Protein AF-A0A964Q7N0-F1 (afdb_monomer_lite)

Sequence (108 aa):
HGHFKLGGGPKVSVGGASQPEVTARIFEVAKAKNIVVQRGGAAGRTGTDTDAIFIKGGGIASGLVSLPIRYMHTTVEMTALKDLEQIAEIFAGFALSLKGNEVFAPQL

Secondary structure (DSSP, 8-state):
-TTSPTTS--EEEEBTTB-HHHHHHHHHHHHHTT---EEEE-SS--SSHHHHHHTGGG------EE--EESTTSSS-EE-HHHHHHHHHHHHHHHHH--S----PPP-

Structure (mmCIF, N/CA/C/O backbone):
data_AF-A0A964Q7N0-F1
#
_entry.id   AF-A0A964Q7N0-F1
#
loop_
_atom_site.group_PDB
_atom_site.id
_atom_site.type_symbol
_atom_site.label_atom_id
_atom_site.label_alt_id
_atom_site.label_comp_id
_atom_site.label_asym_id
_atom_site.label_entity_id
_atom_site.label_seq_id
_atom_site.pdbx_PDB_ins_code
_atom_site.Cartn_x
_atom_site.Cartn_y
_atom_site.Cartn_z
_atom_site.occupancy
_atom_site.B_iso_or_equiv
_atom_site.auth_seq_id
_atom_site.auth_comp_id
_atom_site.auth_asym_id
_atom_site.auth_atom_id
_atom_site.pdbx_PDB_model_num
ATOM 1 N N . HIS A 1 1 ? 1.869 9.586 13.236 1.00 57.66 1 HIS A N 1
ATOM 2 C CA . HIS A 1 1 ? 0.953 8.940 12.266 1.00 57.66 1 HIS A CA 1
ATOM 3 C C . HIS A 1 1 ? -0.530 8.945 12.704 1.00 57.66 1 HIS A C 1
ATOM 5 O O . HIS A 1 1 ? -1.277 8.047 12.338 1.00 57.66 1 HIS A O 1
ATOM 11 N N . GLY A 1 2 ? -1.016 9.970 13.423 1.00 61.94 2 GLY A N 1
ATOM 12 C CA . GLY A 1 2 ? -2.397 9.986 13.951 1.00 61.94 2 GLY A CA 1
ATOM 13 C C . GLY A 1 2 ? -3.493 10.429 12.970 1.00 61.94 2 GLY A C 1
ATOM 14 O O . GLY A 1 2 ? -4.665 10.184 13.230 1.00 61.94 2 GLY A O 1
ATOM 15 N N . HIS A 1 3 ? -3.127 11.047 11.842 1.00 80.25 3 HIS A N 1
ATOM 16 C CA . HIS A 1 3 ? -4.086 11.620 10.886 1.00 80.25 3 HIS A CA 1
ATOM 17 C C . HIS A 1 3 ? -4.872 10.580 10.075 1.00 80.25 3 HIS A C 1
ATOM 19 O O . HIS A 1 3 ? -5.964 10.884 9.604 1.00 80.25 3 HIS A O 1
ATOM 25 N N . PHE A 1 4 ? -4.346 9.361 9.931 1.00 92.75 4 PHE A N 1
ATOM 26 C CA . PHE A 1 4 ? -5.043 8.283 9.233 1.00 92.75 4 PHE A CA 1
ATOM 27 C C . PHE A 1 4 ? -6.066 7.632 10.165 1.00 92.75 4 PHE A C 1
ATOM 29 O O . PHE A 1 4 ? -5.753 7.304 11.320 1.00 92.75 4 PHE A O 1
ATOM 36 N N . LYS A 1 5 ? -7.296 7.491 9.670 1.00 95.50 5 LYS A N 1
ATOM 37 C CA . LYS A 1 5 ? -8.447 6.956 10.403 1.00 95.50 5 LYS A CA 1
ATOM 38 C C . LYS A 1 5 ? -8.535 5.443 10.210 1.00 95.50 5 LYS A C 1
ATOM 40 O O . LYS A 1 5 ? -8.346 4.966 9.095 1.00 95.50 5 LYS A O 1
ATOM 45 N N . LEU A 1 6 ? -8.851 4.714 11.280 1.00 96.19 6 LEU A N 1
ATOM 46 C CA . LEU A 1 6 ? -9.249 3.306 11.179 1.00 96.19 6 LEU A CA 1
ATOM 47 C C . LEU A 1 6 ? -10.612 3.220 10.481 1.00 96.19 6 LEU A C 1
ATOM 49 O O . LEU A 1 6 ? -11.489 4.039 10.761 1.00 96.19 6 LEU A O 1
ATOM 53 N N . GLY A 1 7 ? -10.778 2.267 9.567 1.00 96.75 7 GLY A N 1
ATOM 54 C CA . GLY A 1 7 ? -11.981 2.114 8.742 1.00 96.75 7 GLY A CA 1
ATOM 55 C C . GLY A 1 7 ? -12.125 3.186 7.656 1.00 96.75 7 GLY A C 1
ATOM 56 O O . GLY A 1 7 ? -13.136 3.219 6.954 1.00 96.75 7 GLY A O 1
ATOM 57 N N . GLY A 1 8 ? -11.139 4.082 7.534 1.00 96.50 8 GLY A N 1
ATOM 58 C CA . GLY A 1 8 ? -11.072 5.114 6.500 1.00 96.50 8 GLY A CA 1
ATOM 59 C C . GLY A 1 8 ? -10.449 4.624 5.193 1.00 96.50 8 GLY A C 1
ATOM 60 O O . GLY A 1 8 ? -10.268 5.434 4.285 1.00 96.50 8 GLY A O 1
ATOM 61 N N . GLY A 1 9 ? -10.104 3.338 5.112 1.00 97.75 9 GLY A N 1
ATOM 62 C CA . GLY A 1 9 ? -9.462 2.710 3.972 1.00 97.75 9 GLY A CA 1
ATOM 63 C C . GLY A 1 9 ? -7.934 2.642 4.081 1.00 97.75 9 GLY A C 1
ATOM 64 O O . GLY A 1 9 ? -7.328 3.350 4.898 1.00 97.75 9 GLY A O 1
ATOM 65 N N . PRO A 1 10 ? -7.282 1.820 3.239 1.00 98.00 10 PRO A N 1
ATOM 66 C CA . PRO A 1 10 ? -5.832 1.648 3.239 1.00 98.00 10 PRO A CA 1
ATOM 67 C C . PRO A 1 10 ? -5.080 2.962 3.017 1.00 98.00 10 PRO A C 1
ATOM 69 O O . PRO A 1 10 ? -5.522 3.828 2.256 1.00 98.00 10 PRO A O 1
ATOM 72 N N . LYS A 1 11 ? -3.908 3.115 3.643 1.00 96.94 11 LYS A N 1
ATOM 73 C CA . LYS A 1 11 ? -3.030 4.265 3.391 1.00 96.94 11 LYS A CA 1
ATOM 74 C C . LYS A 1 11 ? -2.143 3.970 2.186 1.00 96.94 11 LYS A C 1
ATOM 76 O O . LYS A 1 11 ? -1.397 3.000 2.218 1.00 96.94 11 LYS A O 1
ATOM 81 N N . VAL A 1 12 ? -2.130 4.843 1.185 1.00 97.56 12 VAL A N 1
ATOM 82 C CA . VAL A 1 12 ? -1.199 4.756 0.046 1.00 97.56 12 VAL A CA 1
ATOM 83 C C . VAL A 1 12 ? -0.168 5.876 0.153 1.00 97.56 12 VAL A C 1
ATOM 85 O O . VAL A 1 12 ? -0.528 7.051 0.273 1.00 97.56 12 VAL A O 1
ATOM 88 N N . SER A 1 13 ? 1.114 5.511 0.155 1.00 95.75 13 SER A N 1
ATOM 89 C CA . SER A 1 13 ? 2.223 6.463 0.220 1.00 95.75 13 SER A CA 1
ATOM 90 C C . SER A 1 13 ? 2.496 7.095 -1.146 1.00 95.75 13 SER A C 1
ATOM 92 O O . SER A 1 13 ? 2.418 6.425 -2.171 1.00 95.75 13 SER A O 1
ATOM 94 N N . VAL A 1 14 ? 2.840 8.382 -1.159 1.00 94.81 14 VAL A N 1
ATOM 95 C CA . VAL A 1 14 ? 3.244 9.125 -2.357 1.00 94.81 14 VAL A CA 1
ATOM 96 C C . VAL A 1 14 ? 4.554 9.851 -2.087 1.00 94.81 14 VAL A C 1
ATOM 98 O O . VAL A 1 14 ? 4.656 10.589 -1.105 1.00 94.81 14 VAL A O 1
ATOM 101 N N . GLY A 1 15 ? 5.524 9.676 -2.982 1.00 91.44 15 GLY A N 1
ATOM 102 C CA . GLY A 1 15 ? 6.880 10.197 -2.822 1.00 91.44 15 GLY A CA 1
ATOM 103 C C . GLY A 1 15 ? 7.802 9.225 -2.083 1.00 91.44 15 GLY A C 1
ATOM 104 O O . GLY A 1 15 ? 7.427 8.091 -1.771 1.00 91.44 15 GLY A O 1
ATOM 105 N N . GLY A 1 16 ? 9.029 9.670 -1.814 1.00 90.81 16 GLY A N 1
ATOM 106 C CA . GLY A 1 16 ? 10.069 8.826 -1.228 1.00 90.81 16 GLY A CA 1
ATOM 107 C C . GLY A 1 16 ? 10.363 7.606 -2.102 1.00 90.81 16 GLY A C 1
ATOM 108 O O . GLY A 1 16 ? 10.540 7.730 -3.309 1.00 90.81 16 GLY A O 1
ATOM 109 N N . ALA A 1 17 ? 10.359 6.422 -1.490 1.00 92.19 17 ALA A N 1
ATOM 110 C CA . ALA A 1 17 ? 10.559 5.139 -2.168 1.00 92.19 17 ALA A CA 1
ATOM 111 C C . ALA A 1 17 ? 9.306 4.600 -2.904 1.00 92.19 17 ALA A C 1
ATOM 113 O O . ALA A 1 17 ? 9.300 3.459 -3.358 1.00 92.19 17 ALA A O 1
ATOM 114 N N . SER A 1 18 ? 8.219 5.3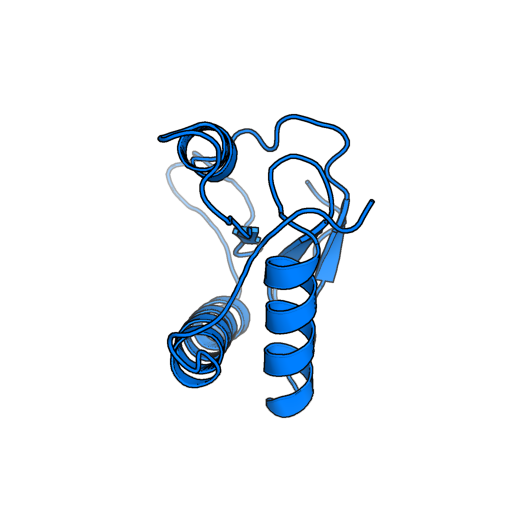80 -2.991 1.00 92.88 18 SER A N 1
ATOM 115 C CA . SER A 1 18 ? 7.010 5.013 -3.745 1.00 92.88 18 SER A CA 1
ATOM 116 C C . SER A 1 18 ? 7.058 5.613 -5.148 1.00 92.88 18 SER A C 1
ATOM 118 O O . SER A 1 18 ? 6.867 6.817 -5.327 1.00 92.88 18 SER A O 1
ATOM 120 N N . GLN A 1 19 ? 7.306 4.763 -6.140 1.00 92.06 19 GLN A N 1
ATOM 121 C CA . GLN A 1 19 ? 7.438 5.153 -7.536 1.00 92.06 19 GLN A CA 1
ATOM 122 C C . GLN A 1 19 ? 6.093 5.659 -8.109 1.00 92.06 19 GLN A C 1
ATOM 124 O O . GLN A 1 19 ? 5.059 5.022 -7.859 1.00 92.06 19 GLN A O 1
ATOM 129 N N . PRO A 1 20 ? 6.066 6.774 -8.874 1.00 91.69 20 PRO A N 1
ATOM 130 C CA . PRO A 1 20 ? 4.824 7.389 -9.347 1.00 91.69 20 PRO A CA 1
ATOM 131 C C . PRO A 1 20 ? 3.919 6.462 -10.158 1.00 91.69 20 PRO A C 1
ATOM 133 O O . PRO A 1 20 ? 2.719 6.425 -9.899 1.00 91.69 20 PRO A O 1
ATOM 136 N N . GLU A 1 21 ? 4.463 5.672 -11.082 1.00 92.19 21 GLU A N 1
ATOM 137 C CA . GLU A 1 21 ? 3.676 4.813 -11.977 1.00 92.19 21 GLU A CA 1
ATOM 138 C C . GLU A 1 21 ? 3.067 3.625 -11.222 1.00 92.19 21 GLU A C 1
ATOM 140 O O . GLU A 1 21 ? 1.906 3.267 -11.436 1.00 92.19 21 GLU A O 1
ATOM 145 N N . VAL A 1 22 ? 3.824 3.045 -10.282 1.00 95.06 22 VAL A N 1
ATOM 146 C CA . VAL A 1 22 ? 3.331 1.992 -9.379 1.00 95.06 22 VAL A CA 1
ATOM 147 C C . VAL A 1 22 ? 2.207 2.546 -8.506 1.00 95.06 22 VAL A C 1
ATOM 149 O O . VAL A 1 22 ? 1.137 1.950 -8.389 1.00 95.06 22 VAL A O 1
ATOM 152 N N . THR A 1 23 ? 2.428 3.727 -7.936 1.00 95.75 23 THR A N 1
ATOM 153 C CA . THR A 1 23 ? 1.473 4.403 -7.055 1.00 95.75 23 THR A CA 1
ATOM 154 C C . THR A 1 23 ? 0.193 4.796 -7.796 1.00 95.75 23 THR A C 1
ATOM 156 O O . THR A 1 23 ? -0.906 4.575 -7.291 1.00 95.75 23 THR A O 1
ATOM 159 N N . ALA A 1 2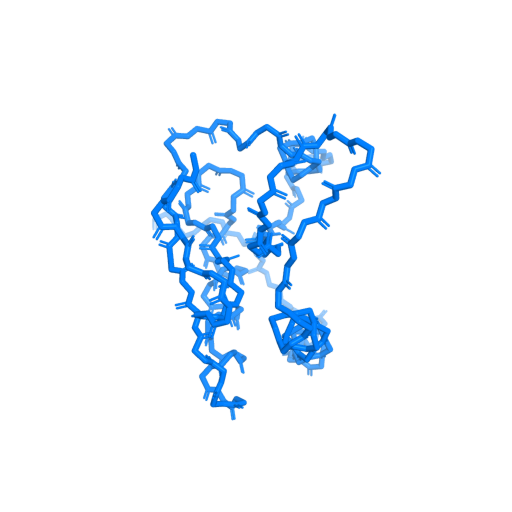4 ? 0.308 5.329 -9.014 1.00 95.38 24 ALA A N 1
ATOM 160 C CA . ALA A 1 24 ? -0.830 5.669 -9.864 1.00 95.38 24 ALA A CA 1
ATOM 161 C C . ALA A 1 24 ? -1.678 4.431 -10.174 1.00 95.38 24 ALA A C 1
ATOM 163 O O . ALA A 1 24 ? -2.894 4.454 -10.007 1.00 95.38 24 ALA A O 1
ATOM 164 N N . ARG A 1 25 ? -1.036 3.315 -10.529 1.00 96.50 25 ARG A N 1
ATOM 165 C CA . ARG A 1 25 ? -1.726 2.046 -10.777 1.00 96.50 25 ARG A CA 1
ATOM 166 C C . ARG A 1 25 ? -2.447 1.516 -9.535 1.00 96.50 25 ARG A C 1
ATOM 168 O O . ARG A 1 25 ? -3.570 1.038 -9.660 1.00 96.50 25 ARG A O 1
ATOM 175 N N . ILE A 1 26 ? -1.855 1.641 -8.344 1.00 98.31 26 ILE A N 1
ATOM 176 C CA . ILE A 1 26 ? -2.531 1.312 -7.075 1.00 98.31 26 ILE A CA 1
ATOM 177 C C . ILE A 1 26 ? -3.815 2.143 -6.912 1.00 98.31 26 ILE A C 1
ATOM 179 O O . ILE A 1 26 ? -4.859 1.588 -6.566 1.00 98.31 26 ILE A O 1
ATOM 183 N N . PHE A 1 27 ? -3.767 3.451 -7.194 1.00 98.31 27 PHE A N 1
ATOM 184 C CA . PHE A 1 27 ? -4.954 4.311 -7.1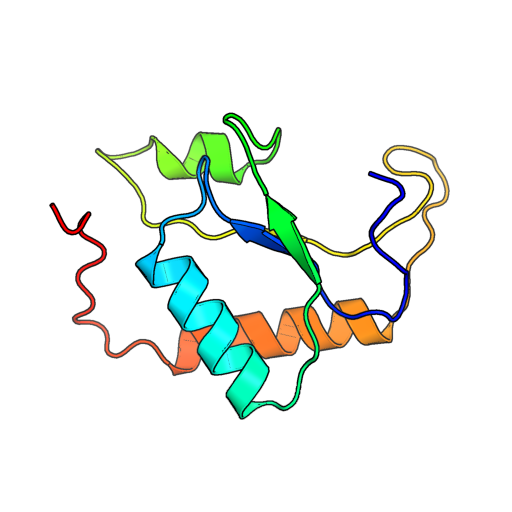36 1.00 98.31 27 PHE A CA 1
ATOM 185 C C . PHE A 1 27 ? -6.017 3.926 -8.172 1.00 98.31 27 PHE A C 1
ATOM 187 O O . PHE A 1 27 ? -7.197 3.889 -7.827 1.00 98.31 27 PHE A O 1
ATOM 194 N N . GLU A 1 28 ? -5.625 3.591 -9.403 1.00 98.25 28 GLU A N 1
ATOM 195 C CA . GLU A 1 28 ? -6.570 3.141 -10.433 1.00 98.25 28 GLU A CA 1
ATOM 196 C C . GLU A 1 28 ? -7.247 1.819 -10.056 1.00 98.25 28 GLU A C 1
ATOM 198 O O . GLU A 1 28 ? -8.461 1.683 -10.203 1.00 98.25 28 GLU A O 1
ATOM 203 N N . VAL A 1 29 ? -6.501 0.868 -9.487 1.00 98.62 29 VAL A N 1
ATOM 204 C CA . VAL A 1 29 ? -7.065 -0.389 -8.969 1.00 98.62 29 VAL A CA 1
ATOM 205 C C . VAL A 1 29 ? -8.046 -0.125 -7.830 1.00 98.62 29 VAL A C 1
ATOM 207 O O . VAL A 1 29 ? -9.153 -0.666 -7.837 1.00 98.62 29 VAL A O 1
ATOM 210 N N . ALA A 1 30 ? -7.671 0.719 -6.865 1.00 98.56 30 ALA A N 1
ATOM 211 C CA . ALA A 1 30 ? -8.548 1.076 -5.754 1.00 98.56 30 ALA A CA 1
ATOM 212 C C . ALA A 1 30 ? -9.845 1.731 -6.258 1.00 98.56 30 ALA A C 1
ATOM 214 O O . ALA A 1 30 ? -10.937 1.340 -5.847 1.00 98.56 30 ALA A O 1
ATOM 215 N N . LYS A 1 31 ? -9.736 2.656 -7.218 1.00 98.50 31 LYS A N 1
ATOM 216 C CA . LYS A 1 31 ? -10.878 3.312 -7.865 1.00 98.50 31 LYS A CA 1
ATOM 217 C C . LYS A 1 31 ? -11.776 2.314 -8.595 1.00 98.50 31 LYS A C 1
ATOM 219 O O . LYS A 1 31 ? -12.984 2.334 -8.381 1.00 98.50 31 LYS A O 1
ATOM 224 N N . ALA A 1 32 ? -11.208 1.416 -9.402 1.00 98.56 32 ALA A N 1
ATOM 225 C CA . ALA A 1 32 ? -11.963 0.392 -10.128 1.00 98.56 32 ALA A CA 1
ATOM 226 C C . ALA A 1 32 ? -12.731 -0.558 -9.191 1.00 98.56 32 ALA A C 1
ATOM 228 O O . ALA A 1 32 ? -13.797 -1.056 -9.546 1.00 98.56 32 ALA A O 1
ATOM 229 N N . LYS A 1 33 ? -12.210 -0.780 -7.980 1.00 98.00 33 LYS A N 1
ATOM 230 C CA . LYS A 1 33 ? -12.826 -1.610 -6.935 1.00 98.00 33 LYS A CA 1
ATOM 231 C C . LYS A 1 33 ? -13.713 -0.834 -5.956 1.00 98.00 33 LYS A C 1
ATOM 233 O O . LYS A 1 33 ? -14.238 -1.430 -5.023 1.00 98.00 33 LYS A O 1
ATOM 238 N N . ASN A 1 34 ? -13.906 0.473 -6.151 1.00 98.12 34 ASN A N 1
ATOM 239 C CA . ASN A 1 34 ? -14.630 1.353 -5.224 1.00 98.12 34 ASN A CA 1
ATOM 240 C C . ASN A 1 34 ? -14.060 1.345 -3.788 1.00 98.12 34 ASN A C 1
ATOM 242 O O . ASN A 1 34 ? -14.788 1.504 -2.807 1.00 98.12 34 ASN A O 1
ATOM 246 N N . ILE A 1 35 ? -12.744 1.171 -3.659 1.00 98.50 35 ILE A N 1
ATOM 247 C CA . ILE A 1 35 ? -12.029 1.217 -2.385 1.00 98.50 35 ILE A CA 1
ATOM 248 C C . ILE A 1 35 ? -11.561 2.651 -2.142 1.00 98.50 35 ILE A C 1
ATOM 250 O O . ILE A 1 35 ? -10.741 3.197 -2.881 1.00 98.50 35 ILE A O 1
ATOM 254 N N . VAL A 1 36 ? -12.074 3.265 -1.075 1.00 97.81 36 VAL A N 1
ATOM 255 C CA . VAL A 1 36 ? -11.569 4.552 -0.585 1.00 97.81 36 VAL A CA 1
ATOM 256 C C . VAL A 1 36 ? -10.181 4.331 0.010 1.00 97.81 36 VAL A C 1
ATOM 258 O O . VAL A 1 36 ? -9.977 3.394 0.773 1.00 97.81 36 VAL A O 1
ATOM 261 N N . VAL A 1 37 ? -9.227 5.196 -0.328 1.00 98.00 37 VAL A N 1
ATOM 262 C CA . VAL A 1 37 ? -7.851 5.137 0.179 1.00 98.00 37 VAL A CA 1
ATOM 263 C C . VAL A 1 37 ? -7.438 6.474 0.777 1.00 98.00 37 VAL A C 1
ATOM 265 O O . VAL A 1 37 ? -7.865 7.540 0.331 1.00 98.00 37 VAL A O 1
ATOM 268 N N . GLN A 1 38 ? -6.566 6.429 1.780 1.00 97.56 38 GLN A N 1
ATOM 269 C CA . GLN A 1 38 ? -6.027 7.612 2.440 1.00 97.56 38 GLN A CA 1
ATOM 270 C C . GLN A 1 38 ? -4.631 7.923 1.887 1.00 97.56 38 GLN A C 1
ATOM 272 O O . GLN A 1 38 ? -3.698 7.134 2.029 1.00 97.56 38 GLN A O 1
ATOM 277 N N . ARG A 1 39 ? -4.456 9.086 1.258 1.00 95.44 39 ARG A N 1
ATOM 278 C CA . ARG A 1 39 ? -3.169 9.485 0.670 1.00 95.44 39 ARG A CA 1
ATOM 279 C C . ARG A 1 39 ? -2.209 9.986 1.749 1.00 95.44 39 ARG A C 1
ATOM 281 O O . ARG A 1 39 ? -2.549 10.897 2.500 1.00 95.44 39 ARG A O 1
ATOM 288 N N . GLY A 1 40 ? -1.002 9.428 1.810 1.00 93.50 40 GLY A N 1
ATOM 289 C CA . GLY A 1 40 ? 0.058 9.876 2.713 1.00 93.50 40 GLY A CA 1
ATOM 290 C C . GLY A 1 40 ? 1.296 10.342 1.961 1.00 93.50 40 GLY A C 1
ATOM 291 O O . GLY A 1 40 ? 1.836 9.596 1.158 1.00 93.50 40 GLY A O 1
ATOM 292 N N . GLY A 1 41 ? 1.768 11.558 2.228 1.00 92.25 41 GLY A N 1
ATOM 293 C CA . GLY A 1 41 ? 3.036 12.035 1.671 1.00 92.25 41 GLY A CA 1
ATOM 294 C C . GLY A 1 41 ? 4.243 11.445 2.404 1.00 92.25 41 GLY A C 1
ATOM 295 O O . GLY A 1 41 ? 4.242 11.376 3.635 1.00 92.25 41 GLY A O 1
ATOM 296 N N . ALA A 1 42 ? 5.274 11.061 1.653 1.00 89.88 42 ALA A N 1
ATOM 297 C CA . ALA A 1 42 ? 6.595 10.713 2.162 1.00 89.88 42 ALA A CA 1
ATOM 298 C C . ALA A 1 42 ? 7.629 11.710 1.616 1.00 89.88 42 ALA A C 1
ATOM 300 O O . ALA A 1 42 ? 7.877 11.765 0.415 1.00 89.88 42 ALA A O 1
ATOM 301 N N . ALA A 1 43 ? 8.233 12.506 2.504 1.00 82.75 43 ALA A N 1
ATOM 302 C CA . ALA A 1 43 ? 9.224 13.527 2.139 1.00 82.75 43 ALA A CA 1
ATOM 303 C C . ALA A 1 43 ? 10.632 12.955 1.863 1.00 82.75 43 ALA A C 1
ATOM 305 O O . ALA A 1 43 ? 11.539 13.691 1.492 1.00 82.75 43 ALA A O 1
ATOM 306 N N . GLY A 1 44 ? 10.832 11.653 2.072 1.00 84.81 44 GLY A N 1
ATOM 307 C CA . GLY A 1 44 ? 12.122 10.980 1.969 1.00 84.81 44 GLY A CA 1
ATOM 308 C C . GLY A 1 44 ? 11.977 9.515 2.364 1.00 84.81 44 GLY A C 1
ATOM 309 O O . GLY A 1 44 ? 11.106 8.822 1.839 1.00 84.81 44 GLY A O 1
ATOM 310 N N . ARG A 1 45 ? 12.789 9.050 3.319 1.00 87.94 45 ARG A N 1
ATOM 311 C CA . ARG A 1 45 ? 12.677 7.686 3.857 1.00 87.94 45 ARG A CA 1
ATOM 312 C C . ARG A 1 45 ? 11.310 7.453 4.499 1.00 87.94 45 ARG A C 1
ATOM 314 O O . ARG A 1 45 ? 10.828 8.277 5.275 1.00 87.94 45 ARG A O 1
ATOM 321 N N . THR A 1 46 ? 10.714 6.313 4.181 1.00 89.94 46 THR A N 1
ATOM 322 C CA . THR A 1 46 ? 9.431 5.865 4.731 1.00 89.94 46 THR A CA 1
ATOM 323 C C . THR A 1 46 ? 9.591 5.134 6.064 1.00 89.94 46 THR A C 1
ATOM 325 O O . THR A 1 46 ? 8.634 5.068 6.830 1.00 89.94 46 THR A O 1
ATOM 328 N N . GLY A 1 47 ? 10.789 4.611 6.350 1.00 90.50 47 GLY A N 1
ATOM 329 C CA . GLY A 1 47 ? 11.064 3.765 7.513 1.00 90.50 47 GLY A CA 1
ATOM 330 C C . GLY A 1 47 ? 10.574 2.326 7.343 1.00 90.50 47 GLY A C 1
ATOM 331 O O . GLY A 1 47 ? 10.453 1.613 8.332 1.00 90.50 47 GLY A O 1
ATOM 332 N N . THR A 1 48 ? 10.269 1.914 6.110 1.00 92.75 48 THR A N 1
ATOM 333 C CA . THR A 1 48 ? 9.718 0.592 5.783 1.00 92.75 48 THR A CA 1
ATOM 334 C C . THR A 1 48 ? 10.661 -0.194 4.880 1.00 92.75 48 THR A C 1
ATOM 336 O O . THR A 1 48 ? 11.592 0.370 4.297 1.00 92.75 48 THR A O 1
ATOM 339 N N . ASP A 1 49 ? 10.372 -1.480 4.690 1.00 94.50 49 ASP A N 1
ATOM 340 C CA . ASP A 1 49 ? 11.105 -2.341 3.756 1.00 94.50 49 ASP A CA 1
ATOM 341 C C . ASP A 1 49 ? 11.097 -1.799 2.321 1.00 94.50 49 ASP A C 1
ATOM 343 O O . ASP A 1 49 ? 12.037 -2.046 1.567 1.00 94.50 49 ASP A O 1
ATOM 347 N N . THR A 1 50 ? 10.093 -0.991 1.949 1.00 95.12 50 THR A N 1
ATOM 348 C CA . THR A 1 50 ? 10.033 -0.315 0.646 1.00 95.12 50 THR A CA 1
ATOM 349 C C . THR A 1 50 ? 11.282 0.529 0.391 1.00 95.12 50 THR A C 1
ATOM 351 O O . THR A 1 50 ? 11.779 0.525 -0.730 1.00 95.12 50 THR A O 1
ATOM 354 N N . ASP A 1 51 ? 11.843 1.191 1.412 1.00 94.38 51 ASP A N 1
ATOM 355 C CA . ASP A 1 51 ? 13.077 1.975 1.254 1.00 94.38 51 ASP A CA 1
ATOM 356 C C . ASP A 1 51 ? 14.256 1.083 0.840 1.00 94.38 51 ASP A C 1
ATOM 358 O O . ASP A 1 51 ? 15.070 1.461 -0.003 1.00 94.38 51 ASP A O 1
ATOM 362 N N . ALA A 1 52 ? 14.354 -0.103 1.444 1.00 94.69 52 ALA A N 1
ATOM 363 C CA . ALA A 1 52 ? 15.433 -1.041 1.180 1.00 94.69 52 ALA A CA 1
ATOM 364 C C . ALA A 1 52 ? 15.254 -1.745 -0.166 1.00 94.69 52 ALA A C 1
ATOM 366 O O . ALA A 1 52 ? 16.244 -1.922 -0.869 1.00 94.69 52 ALA A O 1
ATOM 367 N N . ILE A 1 53 ? 14.023 -2.127 -0.525 1.00 94.81 53 ILE A N 1
ATOM 368 C CA . ILE A 1 53 ? 13.688 -2.783 -1.798 1.00 94.81 53 ILE A CA 1
ATOM 369 C C . ILE A 1 53 ? 13.940 -1.830 -2.965 1.00 94.81 53 ILE A C 1
ATOM 371 O O . ILE A 1 53 ? 14.613 -2.207 -3.923 1.00 94.81 53 ILE A O 1
ATOM 375 N N . PHE A 1 54 ? 13.471 -0.586 -2.850 1.00 92.75 54 PHE A N 1
ATOM 376 C CA . PHE A 1 54 ? 13.549 0.418 -3.907 1.00 92.75 54 PHE A CA 1
ATOM 377 C C . PHE A 1 54 ? 14.969 0.610 -4.450 1.00 92.75 54 PHE A C 1
ATOM 379 O O . PHE A 1 54 ? 15.147 0.707 -5.658 1.00 92.75 54 PHE A O 1
ATOM 386 N N . ILE A 1 55 ? 15.995 0.600 -3.592 1.00 91.75 55 ILE A N 1
ATOM 387 C CA . ILE A 1 55 ? 17.387 0.861 -3.999 1.00 91.75 55 ILE A CA 1
ATOM 388 C C . ILE A 1 55 ? 18.147 -0.369 -4.527 1.00 91.75 55 ILE A C 1
ATOM 390 O O . ILE A 1 55 ? 19.320 -0.255 -4.892 1.00 91.75 55 ILE A O 1
ATOM 394 N N . LYS A 1 56 ? 17.553 -1.568 -4.529 1.00 92.88 56 LYS A N 1
ATOM 395 C CA . LYS A 1 56 ? 18.254 -2.785 -4.977 1.00 92.88 56 LYS A CA 1
ATOM 396 C C . LYS A 1 56 ? 18.321 -2.874 -6.498 1.00 92.88 56 LYS A C 1
ATOM 398 O O . LYS A 1 56 ? 17.469 -2.349 -7.198 1.00 92.88 56 LYS A O 1
ATOM 403 N N . GLY A 1 57 ? 19.351 -3.556 -7.008 1.00 82.44 57 GLY A N 1
ATOM 404 C CA . GLY A 1 57 ? 19.435 -3.957 -8.420 1.00 82.44 57 GLY A CA 1
ATOM 405 C C . GLY A 1 57 ? 19.385 -2.818 -9.447 1.00 82.44 57 GLY A C 1
ATOM 406 O O . GLY A 1 57 ? 18.996 -3.067 -10.578 1.00 82.44 57 GLY A O 1
ATOM 407 N N . GLY A 1 58 ? 19.748 -1.586 -9.065 1.00 82.56 58 GLY A N 1
ATOM 408 C CA . GLY A 1 58 ? 19.644 -0.404 -9.933 1.00 82.56 58 GLY A CA 1
ATOM 409 C C . GLY A 1 58 ? 18.305 0.339 -9.852 1.00 82.56 58 GLY A C 1
ATOM 410 O O . GLY A 1 58 ? 18.124 1.319 -10.567 1.00 82.56 58 GLY A O 1
ATOM 411 N N . GLY A 1 59 ? 17.401 -0.085 -8.966 1.00 87.25 59 GLY A N 1
ATOM 412 C CA . GLY A 1 59 ? 16.073 0.493 -8.790 1.00 87.25 59 GLY A CA 1
ATOM 413 C C . GLY A 1 59 ? 14.989 -0.560 -8.993 1.00 87.25 59 GLY A C 1
ATOM 414 O O . GLY A 1 59 ? 14.726 -0.954 -10.126 1.00 87.25 59 GLY A O 1
ATOM 415 N N . ILE A 1 60 ? 14.340 -1.009 -7.915 1.00 92.00 60 ILE A N 1
ATOM 416 C CA . ILE A 1 60 ? 13.150 -1.864 -8.020 1.00 92.00 60 ILE A CA 1
ATOM 417 C C . ILE A 1 60 ? 11.913 -0.984 -7.924 1.00 92.00 60 ILE A C 1
ATOM 419 O O . ILE A 1 60 ? 11.703 -0.295 -6.920 1.00 92.00 60 ILE A O 1
ATOM 423 N N . ALA A 1 61 ? 11.061 -1.062 -8.943 1.00 93.06 61 ALA A N 1
ATOM 424 C CA . ALA A 1 61 ? 9.789 -0.364 -8.951 1.00 93.06 61 ALA A CA 1
ATOM 425 C C . ALA A 1 61 ? 8.934 -0.773 -7.753 1.00 93.06 61 ALA A C 1
ATOM 427 O O . ALA A 1 61 ? 8.527 -1.926 -7.618 1.00 93.06 61 ALA A O 1
ATOM 428 N N . SER A 1 62 ? 8.696 0.188 -6.863 1.00 94.62 62 SER A N 1
ATOM 429 C CA . SER A 1 62 ? 8.154 -0.070 -5.533 1.00 94.62 62 SER A CA 1
ATOM 430 C C . SER A 1 62 ? 6.980 0.853 -5.233 1.00 94.62 62 SER A C 1
ATOM 432 O O . SER A 1 62 ? 6.960 2.017 -5.628 1.00 94.62 62 SER A O 1
ATOM 434 N N . GLY A 1 63 ? 5.995 0.332 -4.510 1.00 95.44 63 GLY A N 1
ATOM 435 C CA . GLY A 1 63 ? 4.857 1.081 -3.989 1.00 95.44 63 GLY A CA 1
ATOM 436 C C . GLY A 1 63 ? 4.580 0.658 -2.553 1.00 95.44 63 GLY A C 1
ATOM 437 O O . GLY A 1 63 ? 4.890 -0.468 -2.168 1.00 95.44 63 GLY A O 1
ATOM 438 N N . LEU A 1 64 ? 4.009 1.560 -1.756 1.00 97.25 64 LEU A N 1
ATOM 439 C CA . LEU A 1 64 ? 3.741 1.312 -0.342 1.00 97.25 64 LEU A CA 1
ATOM 440 C C . LEU A 1 64 ? 2.263 1.543 -0.026 1.00 97.25 64 LEU A C 1
ATOM 442 O O . LEU A 1 64 ? 1.770 2.674 -0.048 1.00 97.25 64 LEU A O 1
ATOM 446 N N . VAL A 1 65 ? 1.584 0.451 0.323 1.00 97.75 65 VAL A N 1
ATOM 447 C CA . VAL A 1 65 ? 0.249 0.449 0.927 1.00 97.75 65 VAL A CA 1
ATOM 448 C C . VAL A 1 65 ? 0.402 0.012 2.378 1.00 97.75 65 VAL A C 1
ATOM 450 O O . VAL A 1 65 ? 1.051 -0.991 2.660 1.00 97.75 65 VAL A O 1
ATOM 453 N N . SER A 1 66 ? -0.159 0.770 3.312 1.00 96.19 66 SER A N 1
ATOM 454 C CA . SER A 1 66 ? -0.058 0.504 4.745 1.00 96.19 66 SER A CA 1
ATOM 455 C C . SER A 1 66 ? -1.435 0.297 5.359 1.00 96.19 66 SER A C 1
ATOM 457 O O . SER A 1 66 ? -2.385 1.019 5.043 1.00 96.19 66 SER A O 1
ATOM 459 N N . LEU A 1 67 ? -1.508 -0.638 6.303 1.00 96.69 6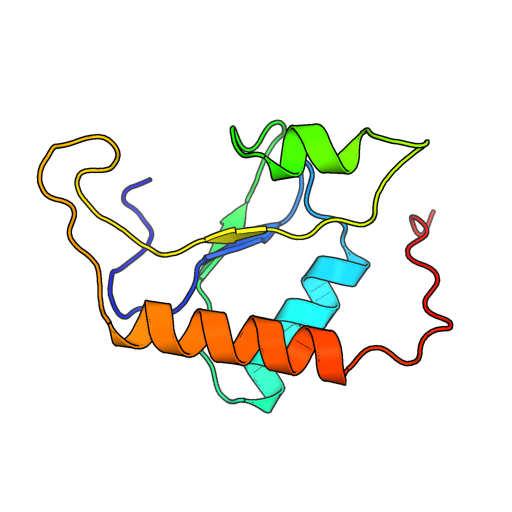7 LEU A N 1
ATOM 460 C CA . LEU A 1 67 ? -2.660 -0.819 7.173 1.00 96.69 67 LEU A CA 1
ATOM 461 C C . LEU A 1 67 ? -2.694 0.301 8.223 1.00 96.69 67 LEU A C 1
ATOM 463 O O . LEU A 1 67 ? -1.717 0.477 8.958 1.00 96.69 67 LEU A O 1
ATOM 467 N N . PRO A 1 68 ? -3.785 1.079 8.325 1.00 96.00 68 PRO A N 1
ATOM 468 C CA . PRO A 1 68 ? -3.971 1.975 9.453 1.00 96.00 68 PRO A CA 1
ATOM 469 C C . PRO A 1 68 ? -4.068 1.162 10.748 1.00 96.00 68 PRO A C 1
ATOM 471 O O . PRO A 1 68 ? -4.956 0.323 10.906 1.00 96.00 68 PRO A O 1
ATOM 474 N N . ILE A 1 69 ? -3.162 1.429 11.687 1.00 95.62 69 ILE A N 1
ATOM 475 C CA . ILE A 1 69 ? -3.167 0.809 13.015 1.00 95.62 69 ILE A CA 1
ATOM 476 C C . ILE A 1 69 ? -3.024 1.852 14.130 1.00 95.62 69 ILE A C 1
ATOM 478 O O . ILE A 1 69 ? -2.626 3.005 13.907 1.00 95.62 69 ILE A O 1
ATOM 482 N N . ARG A 1 70 ? -3.350 1.439 15.354 1.00 94.88 70 ARG A N 1
ATOM 483 C CA . ARG A 1 70 ? -3.021 2.125 16.609 1.00 94.88 70 ARG A CA 1
ATOM 484 C C . ARG A 1 70 ? -2.151 1.211 17.466 1.00 94.88 70 ARG A C 1
ATOM 486 O O . ARG A 1 70 ? -2.320 -0.004 17.425 1.00 94.88 70 ARG A O 1
ATOM 493 N N . TYR A 1 71 ? -1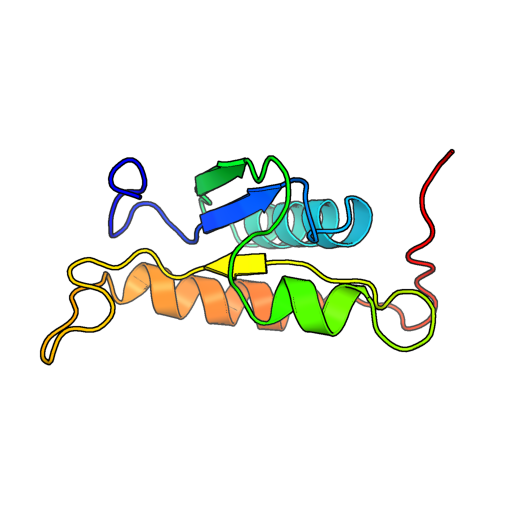.263 1.832 18.245 1.00 94.12 71 TYR A N 1
ATOM 494 C CA . TYR A 1 71 ? -0.344 1.153 19.167 1.00 94.12 71 TYR A CA 1
ATOM 495 C C . TYR A 1 71 ? 0.674 0.233 18.471 1.00 94.12 71 TYR A C 1
ATOM 497 O O . TYR A 1 71 ? 0.976 -0.847 18.963 1.00 94.12 71 TYR A O 1
ATOM 505 N N . MET A 1 72 ? 1.220 0.696 17.340 1.00 92.81 72 MET A N 1
ATOM 506 C CA . MET A 1 72 ? 2.289 0.011 16.605 1.00 92.81 72 MET A CA 1
ATOM 507 C C . MET A 1 72 ? 3.463 -0.354 17.530 1.00 92.81 72 MET A C 1
ATOM 509 O O . MET A 1 72 ? 3.870 0.485 18.336 1.00 92.81 72 MET A O 1
ATOM 513 N N . HIS A 1 73 ? 4.017 -1.560 17.379 1.00 9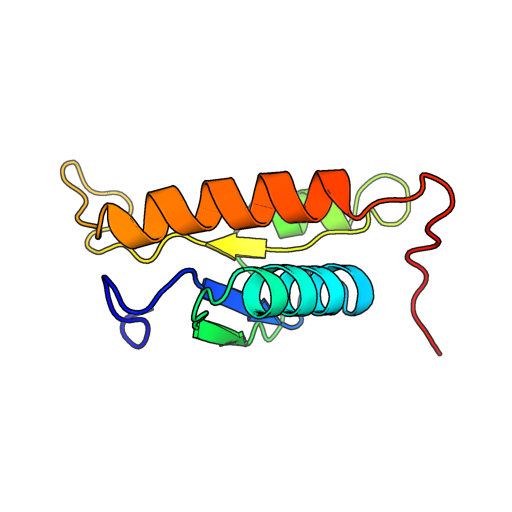4.38 73 HIS A N 1
ATOM 514 C CA . HIS A 1 73 ? 5.131 -2.089 18.191 1.00 94.38 73 HIS A CA 1
ATOM 515 C C . HIS A 1 73 ? 4.813 -2.297 19.678 1.00 94.38 73 HIS A C 1
ATOM 517 O O . HIS A 1 73 ? 5.715 -2.346 20.516 1.00 94.38 73 HIS A O 1
ATOM 523 N N . THR A 1 74 ? 3.538 -2.441 20.020 1.00 96.94 74 THR A N 1
ATOM 524 C CA . THR A 1 74 ? 3.125 -2.871 21.358 1.00 96.94 74 THR A CA 1
ATOM 525 C C . THR A 1 74 ? 2.590 -4.298 21.308 1.00 96.94 74 THR A C 1
ATOM 527 O O . THR A 1 74 ? 2.420 -4.876 20.237 1.00 96.94 74 THR A O 1
ATOM 530 N N . THR A 1 75 ? 2.335 -4.895 22.472 1.00 97.19 75 THR A N 1
ATOM 531 C CA . THR A 1 75 ? 1.806 -6.265 22.562 1.00 97.19 75 THR A CA 1
ATOM 532 C C . THR A 1 75 ? 0.390 -6.407 22.011 1.00 97.19 75 THR A C 1
ATOM 534 O O . THR A 1 75 ? -0.010 -7.513 21.658 1.00 97.19 75 THR A O 1
ATOM 537 N N . VAL A 1 76 ? -0.371 -5.311 21.943 1.00 97.19 76 VAL A N 1
ATOM 538 C CA . VAL A 1 76 ? -1.744 -5.295 21.440 1.00 97.19 76 VAL A CA 1
ATOM 539 C C . VAL A 1 76 ? -1.903 -4.126 20.478 1.00 97.19 76 VAL A C 1
ATOM 541 O O . VAL A 1 76 ? -1.907 -2.966 20.883 1.00 97.19 76 VAL A O 1
ATOM 544 N N . GLU A 1 77 ? -2.089 -4.442 19.201 1.00 96.44 77 GLU A N 1
ATOM 545 C CA . GLU A 1 77 ? -2.380 -3.460 18.160 1.00 96.44 77 GLU A CA 1
ATOM 546 C C . GLU A 1 77 ? -3.881 -3.424 17.853 1.00 96.44 77 GLU A C 1
ATOM 548 O O . GLU A 1 77 ? -4.616 -4.386 18.080 1.00 96.44 77 GLU A O 1
ATOM 553 N N . MET A 1 78 ? -4.350 -2.298 17.317 1.00 96.56 78 MET A N 1
ATOM 554 C CA . MET A 1 78 ? -5.750 -2.119 16.933 1.00 96.56 78 MET A CA 1
ATOM 555 C C . MET A 1 78 ? -5.852 -1.650 15.486 1.00 96.56 78 MET A C 1
ATOM 557 O O . MET A 1 78 ? -5.161 -0.719 15.074 1.00 96.56 78 MET A O 1
ATOM 561 N N . THR A 1 79 ? -6.764 -2.258 14.731 1.00 96.69 79 THR A N 1
ATOM 562 C CA . THR A 1 79 ? -7.045 -1.918 13.333 1.00 96.69 79 THR A CA 1
ATOM 563 C C . THR A 1 79 ? -8.522 -2.138 12.997 1.00 96.69 79 THR A C 1
ATOM 565 O O . THR A 1 79 ? -9.276 -2.663 13.816 1.00 96.69 79 THR A O 1
ATOM 568 N N . ALA A 1 80 ? -8.943 -1.741 11.796 1.00 97.81 80 ALA A N 1
ATOM 569 C CA . ALA A 1 80 ? -10.241 -2.103 11.242 1.00 97.81 80 ALA A CA 1
ATOM 570 C C . ALA A 1 80 ? -10.073 -3.258 10.248 1.00 97.81 80 ALA A C 1
ATOM 572 O O . ALA A 1 80 ? -9.341 -3.127 9.268 1.00 97.81 80 ALA A O 1
ATOM 573 N N . LEU A 1 81 ? -10.794 -4.364 10.459 1.00 98.06 81 LEU A N 1
ATOM 574 C CA . LEU A 1 81 ? -10.718 -5.542 9.580 1.00 98.06 81 LEU A CA 1
ATOM 575 C C . LEU A 1 81 ? -11.035 -5.212 8.117 1.00 98.06 81 LEU A C 1
ATOM 577 O O . LEU A 1 81 ? -10.361 -5.698 7.216 1.00 98.06 81 LEU A O 1
ATOM 581 N N . LYS A 1 82 ? -11.980 -4.296 7.886 1.00 97.81 82 LYS A N 1
ATOM 582 C CA . LYS A 1 82 ? -12.312 -3.809 6.545 1.00 97.81 82 LYS A CA 1
ATOM 583 C C . LYS A 1 82 ? -11.101 -3.224 5.806 1.00 97.81 82 LYS A C 1
ATOM 585 O O . LYS A 1 82 ? -10.959 -3.448 4.609 1.00 97.81 82 LYS A O 1
ATOM 590 N N . ASP A 1 83 ? -10.227 -2.484 6.494 1.00 98.12 83 ASP A N 1
ATOM 591 C CA . ASP A 1 83 ? -9.035 -1.908 5.857 1.00 98.12 83 ASP A CA 1
ATOM 592 C C . ASP A 1 83 ? -8.056 -3.021 5.444 1.00 98.12 83 ASP A C 1
ATOM 594 O O . ASP A 1 83 ? -7.441 -2.940 4.383 1.00 98.12 83 ASP A O 1
ATOM 598 N N . LEU A 1 84 ? -7.938 -4.083 6.252 1.00 97.69 84 LEU A N 1
ATOM 599 C CA . LEU A 1 84 ? -7.099 -5.246 5.951 1.00 97.69 84 LEU A CA 1
ATOM 600 C C . LEU A 1 84 ? -7.600 -6.009 4.716 1.00 97.69 84 LEU A C 1
ATOM 602 O O . LEU A 1 84 ? -6.813 -6.310 3.819 1.00 97.69 84 LEU A O 1
ATOM 606 N N . GLU A 1 85 ? -8.903 -6.274 4.638 1.00 98.31 85 GLU A N 1
ATOM 607 C CA . GLU A 1 85 ? -9.530 -6.937 3.485 1.00 98.31 85 GLU A CA 1
ATOM 608 C C . GLU A 1 85 ? -9.334 -6.120 2.199 1.00 98.31 85 GLU A C 1
ATOM 610 O O . GLU A 1 85 ? -8.933 -6.650 1.162 1.00 98.31 85 GLU A O 1
ATOM 615 N N . GLN A 1 86 ? -9.510 -4.799 2.284 1.00 98.56 86 GLN A N 1
ATOM 616 C CA . GLN A 1 86 ? -9.302 -3.891 1.157 1.00 98.56 86 GLN A CA 1
ATOM 617 C C . GLN A 1 86 ? -7.843 -3.851 0.675 1.00 98.56 86 GLN A C 1
ATOM 619 O O . GLN A 1 86 ? -7.607 -3.684 -0.522 1.00 98.56 86 GLN A O 1
ATOM 624 N N . ILE A 1 87 ? -6.852 -4.037 1.556 1.00 98.50 87 ILE A N 1
ATOM 625 C CA . ILE A 1 87 ? -5.443 -4.167 1.139 1.00 98.50 87 ILE A CA 1
ATOM 626 C C . ILE A 1 87 ? -5.246 -5.414 0.281 1.00 98.50 87 ILE A C 1
ATOM 628 O O . ILE A 1 87 ? -4.615 -5.328 -0.774 1.00 98.50 87 ILE A O 1
ATOM 632 N N . ALA A 1 88 ? -5.803 -6.554 0.699 1.00 98.31 88 ALA A N 1
ATOM 633 C CA . ALA A 1 88 ? -5.707 -7.791 -0.070 1.00 98.31 88 ALA A CA 1
ATOM 634 C C . ALA A 1 88 ? -6.332 -7.623 -1.464 1.00 98.31 88 ALA A C 1
ATOM 636 O O . ALA A 1 88 ? -5.741 -8.026 -2.469 1.00 98.31 88 ALA A O 1
ATOM 637 N N . GLU A 1 89 ? -7.479 -6.947 -1.544 1.00 98.56 89 GLU A N 1
ATOM 638 C CA . GLU A 1 89 ? -8.117 -6.619 -2.816 1.00 98.56 89 GLU A CA 1
ATOM 639 C C . GLU A 1 89 ? -7.272 -5.709 -3.714 1.00 98.56 89 GLU A C 1
ATOM 641 O O . GLU A 1 89 ? -7.207 -5.939 -4.926 1.00 98.56 89 GLU A O 1
ATOM 646 N N . ILE A 1 90 ? -6.621 -4.690 -3.145 1.00 98.69 90 ILE A N 1
ATOM 647 C CA . ILE A 1 90 ? -5.714 -3.809 -3.889 1.00 98.69 90 ILE A CA 1
ATOM 648 C C . ILE A 1 90 ? -4.519 -4.605 -4.415 1.00 98.69 90 ILE A C 1
ATOM 650 O O . ILE A 1 90 ? -4.164 -4.452 -5.581 1.00 98.69 90 ILE A O 1
ATOM 654 N N . PHE A 1 91 ? -3.910 -5.471 -3.603 1.00 98.38 91 PHE A N 1
ATOM 655 C CA . PHE A 1 91 ? -2.753 -6.269 -4.022 1.00 98.38 91 PHE A CA 1
ATOM 656 C C . PHE A 1 91 ? -3.113 -7.258 -5.130 1.00 98.38 91 PHE A C 1
ATOM 658 O O . PHE A 1 91 ? -2.422 -7.313 -6.149 1.00 98.38 91 PHE A O 1
ATOM 665 N N . ALA A 1 92 ? -4.228 -7.975 -4.981 1.00 98.50 92 ALA A N 1
ATOM 666 C CA . ALA A 1 92 ? -4.732 -8.868 -6.019 1.00 98.50 92 ALA A CA 1
ATOM 667 C C . ALA A 1 92 ? -5.055 -8.100 -7.311 1.00 98.50 92 ALA A C 1
ATOM 669 O O . ALA A 1 92 ? -4.650 -8.506 -8.399 1.00 98.50 92 ALA A O 1
ATOM 670 N N . GLY A 1 93 ? -5.735 -6.955 -7.199 1.00 98.44 93 GLY A N 1
ATOM 671 C CA . GLY A 1 93 ? -6.061 -6.112 -8.348 1.00 98.44 93 GLY A CA 1
ATOM 672 C C . GLY A 1 93 ? -4.823 -5.530 -9.035 1.00 98.44 93 GLY A C 1
ATOM 673 O O . GLY A 1 93 ? -4.773 -5.484 -10.261 1.00 98.44 93 GLY A O 1
ATOM 674 N N . PHE A 1 94 ? -3.801 -5.139 -8.270 1.00 97.94 94 PHE A N 1
ATOM 675 C CA . PHE A 1 94 ? -2.535 -4.662 -8.816 1.00 97.94 94 PHE A CA 1
ATOM 676 C C . PHE A 1 94 ? -1.856 -5.757 -9.634 1.00 97.94 94 PHE A C 1
ATOM 678 O O . PHE A 1 94 ? -1.557 -5.515 -10.802 1.00 97.94 94 PHE A O 1
ATOM 685 N N . ALA A 1 95 ? -1.697 -6.957 -9.066 1.00 97.19 95 ALA A N 1
ATOM 686 C CA . ALA A 1 95 ? -1.094 -8.095 -9.754 1.00 97.19 95 ALA A CA 1
ATOM 687 C C . ALA A 1 95 ? -1.839 -8.444 -11.054 1.00 97.19 95 ALA A C 1
ATOM 689 O O . ALA A 1 95 ? -1.211 -8.593 -12.098 1.00 97.19 95 ALA A O 1
ATOM 690 N N . LEU A 1 96 ? -3.176 -8.491 -11.014 1.00 97.75 96 LEU A N 1
ATOM 691 C CA . LEU A 1 96 ? -4.020 -8.769 -12.184 1.00 97.75 96 LEU A CA 1
ATOM 692 C C . LEU A 1 96 ? -4.001 -7.652 -13.238 1.00 97.75 96 LEU A C 1
ATOM 694 O O . LEU A 1 96 ? -4.332 -7.896 -14.395 1.00 97.75 96 LEU A O 1
ATOM 698 N N . SER A 1 97 ? -3.639 -6.424 -12.859 1.00 96.44 97 SER A N 1
ATOM 699 C CA . SER A 1 97 ? -3.543 -5.306 -13.803 1.00 96.44 97 SER A CA 1
ATOM 700 C C . SER A 1 97 ? -2.258 -5.326 -14.640 1.00 96.44 97 SER A C 1
ATOM 702 O O . SER A 1 97 ? -2.170 -4.587 -15.627 1.00 96.44 97 SER A O 1
ATOM 704 N N . LEU A 1 98 ? -1.251 -6.107 -14.232 1.00 94.94 98 LEU A N 1
ATOM 705 C CA . LEU A 1 98 ? 0.036 -6.186 -14.917 1.00 94.94 98 LEU A CA 1
ATOM 706 C C . LEU A 1 98 ? -0.096 -6.978 -16.221 1.00 94.94 98 LEU A C 1
ATOM 708 O O . LEU A 1 98 ? -0.711 -8.040 -16.271 1.00 94.94 98 LEU A O 1
ATOM 712 N N . LYS A 1 99 ? 0.511 -6.454 -17.281 1.00 92.50 99 LYS A N 1
ATOM 713 C CA . LYS A 1 99 ? 0.529 -7.025 -18.630 1.00 92.50 99 LYS A CA 1
ATOM 714 C C . LYS A 1 99 ? 1.829 -7.776 -18.927 1.00 92.50 99 LYS A C 1
ATOM 716 O O . LYS A 1 99 ? 1.920 -8.445 -19.951 1.00 92.50 99 LYS A O 1
ATOM 721 N N . GLY A 1 100 ? 2.826 -7.670 -18.049 1.00 89.88 100 GLY A N 1
ATOM 722 C CA . GLY A 1 100 ? 4.122 -8.343 -18.161 1.00 89.88 100 GLY A CA 1
ATOM 723 C C . GLY A 1 100 ? 5.133 -7.609 -19.045 1.00 89.88 100 GLY A C 1
ATOM 724 O O . GLY A 1 100 ? 6.264 -8.063 -19.183 1.00 89.88 100 GLY A O 1
ATOM 725 N N . ASN A 1 101 ? 4.747 -6.474 -19.624 1.00 90.06 101 ASN A N 1
ATOM 726 C CA . ASN A 1 101 ? 5.608 -5.609 -20.431 1.00 90.06 101 ASN A CA 1
ATOM 727 C C . ASN A 1 101 ? 5.690 -4.179 -19.874 1.00 90.06 101 ASN A C 1
ATOM 729 O O . ASN A 1 101 ? 6.098 -3.258 -20.582 1.00 90.06 101 ASN A O 1
ATOM 733 N N . GLU A 1 102 ? 5.271 -3.979 -18.624 1.00 87.19 102 GLU A N 1
ATOM 734 C CA . GLU A 1 102 ? 5.398 -2.703 -17.941 1.00 87.19 102 GLU A CA 1
ATOM 735 C C . GLU A 1 102 ? 6.853 -2.247 -17.865 1.00 87.19 102 GLU A C 1
ATOM 737 O O . GLU A 1 102 ? 7.740 -2.979 -17.427 1.00 87.19 102 GLU A O 1
ATOM 742 N N . VAL A 1 103 ? 7.067 -0.979 -18.203 1.00 84.31 103 VAL A N 1
ATOM 743 C CA . VAL A 1 103 ? 8.311 -0.277 -17.919 1.00 84.31 103 VAL A CA 1
ATOM 744 C C . VAL A 1 103 ? 8.015 0.751 -16.844 1.00 84.31 103 VAL A C 1
ATOM 746 O O . VAL A 1 103 ? 7.326 1.743 -17.072 1.00 84.31 103 VAL A O 1
ATOM 749 N N . PHE A 1 104 ? 8.541 0.497 -15.656 1.00 79.88 104 PHE A N 1
ATOM 750 C CA . PHE A 1 104 ? 8.492 1.418 -14.533 1.00 79.88 104 PHE A CA 1
ATOM 751 C C . PHE A 1 104 ? 9.757 2.281 -14.560 1.00 79.88 104 PHE A C 1
ATOM 753 O O . PHE A 1 104 ? 10.628 2.157 -13.703 1.00 79.88 104 PHE A O 1
ATOM 760 N N . ALA A 1 105 ? 9.882 3.126 -15.581 1.00 72.75 105 ALA A N 1
ATOM 761 C CA . ALA A 1 105 ? 10.976 4.086 -15.694 1.00 72.75 105 ALA A CA 1
ATOM 762 C C . ALA A 1 105 ? 10.513 5.466 -15.208 1.00 72.75 105 ALA A C 1
ATOM 764 O O . ALA A 1 105 ? 9.373 5.830 -15.501 1.00 72.75 105 ALA A O 1
ATOM 765 N N . PRO A 1 106 ? 11.379 6.248 -14.537 1.00 63.91 106 PRO A N 1
ATOM 766 C CA . PRO A 1 106 ? 11.074 7.638 -14.225 1.00 63.91 106 PRO A CA 1
ATOM 767 C C . PRO A 1 106 ? 10.741 8.393 -15.518 1.00 63.91 106 PRO A C 1
ATOM 769 O O . PRO A 1 106 ? 11.549 8.389 -16.448 1.00 63.91 106 PRO A O 1
ATOM 772 N N . GLN A 1 107 ? 9.573 9.036 -15.599 1.00 57.09 107 GLN A N 1
ATOM 773 C CA . GLN A 1 107 ? 9.355 10.048 -16.634 1.00 57.09 107 GLN A CA 1
ATOM 774 C C . GLN A 1 107 ? 10.171 11.299 -16.275 1.00 57.09 107 GLN A C 1
ATOM 776 O O . GLN A 1 107 ? 9.957 11.887 -15.213 1.00 57.09 107 GLN A O 1
ATOM 781 N N . LEU A 1 108 ? 11.130 11.652 -17.137 1.00 47.03 108 LEU A N 1
ATOM 782 C CA . LEU A 1 108 ? 11.865 12.922 -17.099 1.00 47.03 108 LEU A CA 1
ATOM 783 C C . LEU A 1 108 ? 11.027 14.053 -17.701 1.00 47.03 108 LEU A C 1
ATOM 785 O O . LEU A 1 108 ? 10.322 13.784 -18.701 1.00 47.03 108 LEU A O 1
#

Foldseek 3Di:
DPPDDFVQAKEWEDDALAQPVLSVLLVVLCVVVVTGYHYDYDPYDPVDCSNVQQPPPPGDNGIDIHFDWPPPPDPDIDHHVVNVVSVVSSVVSSVVVDPPPDDSDDDD

Radius of gyration: 14.2 Å; chains: 1; bounding box: 34×22×43 Å

pLDDT: mean 92.6, std 9.13, range [47.03, 98.69]